Protein AF-A0A956BPD7-F1 (afdb_monomer)

Solvent-accessible surface area (backbone atoms only — not comparable to full-atom values): 7737 Å² total; per-residue (Å²): 73,24,70,54,16,27,74,47,12,65,83,68,77,38,60,36,69,58,30,23,53,43,34,62,43,34,59,46,13,40,56,50,50,51,54,50,50,66,70,68,77,55,93,76,53,63,66,60,50,35,54,48,34,79,74,40,18,35,61,47,12,18,56,49,29,53,72,69,62,52,60,88,64,42,30,58,38,10,39,24,54,86,82,54,60,93,86,53,52,72,67,50,50,45,48,35,49,47,33,50,30,30,40,27,50,37,38,71,74,64,65,71,90,50,74,86,74,64,44,67,88,46,54,68,63,34,50,56,46,32,63,73,67,69,52,81,78,80,81,79,128

pLDDT: mean 85.14, std 16.56, range [34.12, 98.56]

Sequence (141 aa):
TAELAAAHAVAAGVDPGTAYVGALLHNVGEYALFCHACSQGAPVTAQELAVASEQHHEAIGRALAERWQLPDPYPGLCGAHHRGDPEASEEERTLRSLVVACWARAIAEGYTYLPGQRADEHSALSRSMFDTLGVATEDRR

Radius of gyration: 15.24 Å; Cα contacts (8 Å, |Δi|>4): 183; chains: 1; bounding box: 36×27×47 Å

Nearest PDB structures (foldseek):
  3hc1-assembly1_A  TM=6.049E-01  e=4.617E-01  Geobacter sulfurreducens
  6l88-assembly1_D  TM=2.947E-01  e=4.655E+00  Homo sapiens
  3on2-assembly3_C  TM=2.495E-01  e=2.679E+00  Rhodococcus jostii RHA1
  3on2-assembly1_A  TM=2.786E-01  e=4.895E+00  Rhodococcus jostii RHA1
  8fls-assembly1_R  TM=2.316E-01  e=4.655E+00  Homo sapiens

Structure (mmCIF, N/CA/C/O backbone):
data_AF-A0A956BPD7-F1
#
_entry.id   AF-A0A956BPD7-F1
#
loop_
_atom_site.group_PDB
_atom_site.id
_atom_site.type_symbol
_atom_site.label_atom_id
_atom_site.label_alt_id
_atom_site.label_comp_id
_atom_site.label_asym_id
_atom_site.label_entity_id
_atom_site.label_seq_id
_atom_site.pdbx_PDB_ins_code
_atom_site.Cartn_x
_atom_site.Cartn_y
_atom_site.Cartn_z
_atom_site.occupancy
_atom_site.B_iso_or_equiv
_atom_site.auth_seq_id
_atom_site.auth_comp_id
_atom_site.auth_asym_id
_atom_site.auth_atom_id
_atom_site.pdbx_PDB_model_num
ATOM 1 N N . THR A 1 1 ? 2.098 -9.021 4.138 1.00 91.25 1 THR A N 1
ATOM 2 C CA . THR A 1 1 ? 1.517 -7.769 4.671 1.00 91.25 1 THR A CA 1
ATOM 3 C C . THR A 1 1 ? 0.042 -7.889 5.008 1.00 91.25 1 THR A C 1
ATOM 5 O O . THR A 1 1 ? -0.282 -7.657 6.160 1.00 91.25 1 THR A O 1
ATOM 8 N N . ALA A 1 2 ? -0.840 -8.275 4.074 1.00 96.62 2 ALA A N 1
ATOM 9 C CA . ALA A 1 2 ? -2.297 -8.306 4.302 1.00 96.62 2 ALA A CA 1
ATOM 10 C C . ALA A 1 2 ? -2.744 -9.113 5.532 1.00 96.62 2 ALA A C 1
ATOM 12 O O . ALA A 1 2 ? -3.430 -8.577 6.397 1.00 96.62 2 ALA A O 1
ATOM 13 N N . GLU A 1 3 ? -2.276 -10.356 5.655 1.00 96.25 3 GLU A N 1
ATOM 14 C CA . GLU A 1 3 ? -2.579 -11.211 6.814 1.00 96.25 3 GLU A CA 1
ATOM 15 C C . GLU A 1 3 ? -2.099 -10.595 8.140 1.00 96.25 3 GLU A C 1
ATOM 17 O O . GLU A 1 3 ? -2.830 -10.589 9.126 1.00 96.25 3 GLU A O 1
ATOM 22 N N . LEU A 1 4 ? -0.893 -10.009 8.157 1.00 94.00 4 LEU A N 1
ATOM 23 C CA . LEU A 1 4 ? -0.350 -9.331 9.342 1.00 94.00 4 LEU A CA 1
ATOM 24 C C . LEU A 1 4 ? -1.201 -8.114 9.725 1.00 94.00 4 LEU A C 1
ATOM 26 O O . LEU A 1 4 ? -1.540 -7.943 10.893 1.00 94.00 4 LEU A O 1
ATOM 30 N N . ALA A 1 5 ? -1.585 -7.293 8.746 1.00 96.00 5 ALA A N 1
ATOM 31 C CA . ALA A 1 5 ? -2.407 -6.114 8.993 1.00 96.00 5 ALA A CA 1
ATOM 32 C C . ALA A 1 5 ? -3.774 -6.502 9.570 1.00 96.00 5 ALA A C 1
ATOM 34 O O . ALA A 1 5 ? -4.192 -5.933 10.572 1.00 96.00 5 ALA A O 1
ATOM 35 N N . ALA A 1 6 ? -4.433 -7.517 9.003 1.00 97.31 6 ALA A N 1
ATOM 36 C CA . ALA A 1 6 ? -5.704 -8.022 9.516 1.00 97.31 6 ALA A CA 1
ATOM 37 C C . ALA A 1 6 ? -5.583 -8.571 10.949 1.00 97.31 6 ALA A C 1
ATOM 39 O O . ALA A 1 6 ? -6.434 -8.283 11.791 1.00 97.31 6 ALA A O 1
ATOM 40 N N . ALA A 1 7 ? -4.507 -9.308 11.248 1.00 96.12 7 ALA A N 1
ATOM 41 C CA . ALA A 1 7 ? -4.264 -9.880 12.573 1.00 96.12 7 ALA A CA 1
ATOM 42 C C . ALA A 1 7 ? -4.047 -8.817 13.667 1.00 96.12 7 ALA A C 1
ATOM 44 O O . ALA A 1 7 ? -4.402 -9.046 14.824 1.00 96.12 7 ALA A O 1
ATOM 45 N N . HIS A 1 8 ? -3.499 -7.652 13.312 1.00 95.12 8 HIS A N 1
ATOM 46 C CA . HIS A 1 8 ? -3.223 -6.554 14.247 1.00 95.12 8 HIS A CA 1
ATOM 47 C C . HIS A 1 8 ? -4.263 -5.419 14.206 1.00 95.12 8 HIS A C 1
ATOM 49 O O . HIS A 1 8 ? -4.201 -4.506 15.030 1.00 95.12 8 HIS A O 1
ATOM 55 N N . ALA A 1 9 ? -5.243 -5.484 13.301 1.00 95.50 9 ALA A N 1
ATOM 56 C CA . ALA A 1 9 ? -6.213 -4.415 13.063 1.00 95.50 9 ALA A CA 1
ATOM 57 C C . ALA A 1 9 ? -7.027 -4.042 14.309 1.00 95.50 9 ALA A C 1
ATOM 59 O O . ALA A 1 9 ? -7.112 -2.867 14.656 1.00 95.50 9 ALA A O 1
ATOM 60 N N . VAL A 1 10 ? -7.546 -5.039 15.039 1.00 95.88 10 VAL A N 1
ATOM 61 C CA . VAL A 1 10 ? -8.363 -4.808 16.246 1.00 95.88 10 VAL A CA 1
ATOM 62 C C . VAL A 1 10 ? -7.576 -4.058 17.321 1.00 95.88 10 VAL A C 1
ATOM 64 O O . VAL A 1 10 ? -8.107 -3.141 17.941 1.00 95.88 10 VAL A O 1
ATOM 67 N N . ALA A 1 11 ? -6.301 -4.409 17.520 1.00 93.56 11 ALA A N 1
ATOM 68 C CA . ALA A 1 11 ? -5.436 -3.734 18.489 1.00 93.56 11 ALA A CA 1
ATOM 69 C C . ALA A 1 11 ? -5.134 -2.280 18.087 1.00 93.56 11 ALA A C 1
ATOM 71 O O . ALA A 1 11 ? -4.953 -1.429 18.952 1.00 93.56 11 ALA A O 1
ATOM 72 N N . ALA A 1 12 ? -5.129 -1.994 16.783 1.00 91.31 12 ALA A N 1
ATOM 73 C CA . ALA A 1 12 ? -4.977 -0.652 16.234 1.00 91.31 12 ALA A CA 1
ATOM 74 C C . ALA A 1 12 ? -6.304 0.130 16.139 1.00 91.31 12 ALA A C 1
ATOM 76 O O . ALA A 1 12 ? -6.294 1.263 15.674 1.00 91.31 12 ALA A O 1
ATOM 77 N N . GLY A 1 13 ? -7.445 -0.447 16.538 1.00 94.81 13 GLY A N 1
ATOM 78 C CA . GLY A 1 13 ? -8.756 0.198 16.391 1.00 94.81 13 GLY A CA 1
ATOM 79 C C . GLY A 1 13 ? -9.250 0.300 14.941 1.00 94.81 13 GLY A C 1
ATOM 80 O O . GLY A 1 13 ? -10.084 1.147 14.639 1.00 94.81 13 GLY A O 1
ATOM 81 N N . VAL A 1 14 ? -8.743 -0.550 14.045 1.00 96.31 14 VAL A N 1
ATOM 82 C CA . VAL A 1 14 ? -9.098 -0.594 12.619 1.00 96.31 14 VAL A CA 1
ATOM 83 C C . VAL A 1 14 ? -9.933 -1.844 12.333 1.00 96.31 14 VAL A C 1
ATOM 85 O O . VAL A 1 14 ? -9.689 -2.911 12.899 1.00 96.31 14 VAL A O 1
ATOM 88 N N . ASP A 1 15 ? -10.906 -1.741 11.427 1.00 97.62 15 ASP A N 1
ATOM 89 C CA . ASP A 1 15 ? -11.640 -2.909 10.932 1.00 97.62 15 ASP A CA 1
ATOM 90 C C . ASP A 1 15 ? -10.689 -3.905 10.220 1.00 97.62 15 ASP A C 1
ATOM 92 O O . ASP A 1 15 ? -9.958 -3.506 9.306 1.00 97.62 15 ASP A O 1
ATOM 96 N N . PRO A 1 16 ? -10.685 -5.206 10.580 1.00 98.19 16 PRO A N 1
ATOM 97 C CA . PRO A 1 16 ? -9.785 -6.192 9.978 1.00 98.19 16 PRO A CA 1
ATOM 98 C C . PRO A 1 16 ? -9.928 -6.351 8.465 1.00 98.19 16 PRO A C 1
ATOM 100 O O . PRO A 1 16 ? -8.923 -6.545 7.782 1.00 98.19 16 PRO A O 1
ATOM 103 N N . GLY A 1 17 ? -11.149 -6.258 7.928 1.00 98.31 17 GLY A N 1
ATOM 104 C CA . GLY A 1 17 ? -11.383 -6.341 6.484 1.00 98.31 17 GLY A CA 1
ATOM 105 C C . GLY A 1 17 ? -10.753 -5.160 5.747 1.00 98.31 17 GLY A C 1
ATOM 106 O O . GLY A 1 17 ? -10.055 -5.339 4.750 1.00 98.31 17 GLY A O 1
ATOM 107 N N . THR A 1 18 ? -10.924 -3.964 6.300 1.00 98.12 18 THR A N 1
ATOM 108 C CA . THR A 1 18 ? -10.324 -2.723 5.804 1.00 98.12 18 THR A CA 1
ATOM 109 C C . THR A 1 18 ? -8.798 -2.778 5.861 1.00 98.12 18 THR A C 1
ATOM 111 O O . THR A 1 18 ? -8.131 -2.458 4.876 1.00 98.12 18 THR A O 1
ATOM 114 N N . ALA A 1 19 ? -8.229 -3.262 6.970 1.00 98.25 19 ALA A N 1
ATOM 115 C CA . ALA A 1 19 ? -6.788 -3.469 7.104 1.00 98.25 19 ALA A CA 1
ATOM 116 C C . ALA A 1 19 ? -6.247 -4.485 6.089 1.00 98.25 19 ALA A C 1
ATOM 118 O O . ALA A 1 19 ? -5.215 -4.236 5.464 1.00 98.25 19 ALA A O 1
ATOM 119 N N . TYR A 1 20 ? -6.958 -5.598 5.886 1.00 98.56 20 TYR A N 1
ATOM 120 C CA . TYR A 1 20 ? -6.591 -6.624 4.915 1.00 98.56 20 TYR A CA 1
ATOM 121 C C . TYR A 1 20 ? -6.545 -6.063 3.492 1.00 98.56 20 TYR A C 1
ATOM 123 O O . TYR A 1 20 ? -5.521 -6.170 2.817 1.00 98.56 20 TYR A O 1
ATOM 131 N N . VAL A 1 21 ? -7.641 -5.444 3.040 1.00 98.31 21 VAL A N 1
ATOM 132 C CA . VAL A 1 21 ? -7.760 -4.898 1.681 1.00 98.31 21 VAL A CA 1
ATOM 133 C C . VAL A 1 21 ? -6.758 -3.767 1.471 1.00 98.31 21 VAL A C 1
ATOM 135 O O . VAL A 1 21 ? -6.063 -3.750 0.456 1.00 98.31 21 VAL A O 1
ATOM 138 N N . GLY A 1 22 ? -6.614 -2.870 2.449 1.00 97.88 22 GLY A N 1
ATOM 139 C CA . GLY A 1 22 ? -5.641 -1.785 2.385 1.00 97.88 22 GLY A CA 1
ATOM 140 C C . GLY A 1 22 ? -4.211 -2.304 2.238 1.00 97.88 22 GLY A C 1
ATOM 141 O O . GLY A 1 22 ? -3.491 -1.898 1.329 1.00 97.88 22 GLY A O 1
ATOM 142 N N . ALA A 1 23 ? -3.811 -3.270 3.064 1.00 97.38 23 ALA A N 1
ATOM 143 C CA . ALA A 1 23 ? -2.494 -3.891 2.972 1.00 97.38 23 ALA A CA 1
ATOM 144 C C . ALA A 1 23 ? -2.291 -4.730 1.704 1.00 97.38 23 ALA A C 1
ATOM 146 O O . ALA A 1 23 ? -1.164 -4.828 1.219 1.00 97.38 23 ALA A O 1
ATOM 147 N N . LEU A 1 24 ? -3.343 -5.343 1.163 1.00 97.88 24 LEU A N 1
ATOM 148 C CA . LEU A 1 24 ? -3.270 -6.076 -0.098 1.00 97.88 24 LEU A CA 1
ATOM 149 C C . LEU A 1 24 ? -3.022 -5.132 -1.281 1.00 97.88 24 LEU A C 1
ATOM 151 O O . LEU A 1 24 ? -2.277 -5.479 -2.194 1.00 97.88 24 LEU A O 1
ATOM 155 N N . LEU A 1 25 ? -3.633 -3.945 -1.256 1.00 97.94 25 LEU A N 1
ATOM 156 C CA . LEU A 1 25 ? -3.648 -3.024 -2.390 1.00 97.94 25 LEU A CA 1
ATOM 157 C C . LEU A 1 25 ? -2.625 -1.887 -2.307 1.00 97.94 25 LEU A C 1
ATOM 159 O O . LEU A 1 25 ? -2.370 -1.277 -3.339 1.00 97.94 25 LEU A O 1
ATOM 163 N N . HIS A 1 26 ? -2.012 -1.609 -1.149 1.00 96.56 26 HIS A N 1
ATOM 164 C CA . HIS A 1 26 ? -1.148 -0.425 -0.989 1.00 96.56 26 HIS A CA 1
ATOM 165 C C . HIS A 1 26 ? -0.040 -0.307 -2.056 1.00 96.56 26 HIS A C 1
ATOM 167 O O . HIS A 1 26 ? 0.194 0.788 -2.560 1.00 96.56 26 HIS A O 1
ATOM 173 N N . ASN A 1 27 ? 0.544 -1.434 -2.487 1.00 95.88 27 ASN A N 1
ATOM 174 C CA . ASN A 1 27 ? 1.586 -1.497 -3.522 1.00 95.88 27 ASN A CA 1
ATOM 175 C C . ASN A 1 27 ? 1.071 -1.904 -4.912 1.00 95.88 27 ASN A C 1
ATOM 177 O O . ASN A 1 27 ? 1.848 -2.310 -5.777 1.00 95.88 27 ASN A O 1
ATOM 181 N N . VAL A 1 28 ? -0.234 -1.799 -5.185 1.00 96.56 28 VAL A N 1
ATOM 182 C CA . VAL A 1 28 ? -0.808 -2.211 -6.481 1.00 96.56 28 VAL A CA 1
ATOM 183 C C . VAL A 1 28 ? -0.201 -1.458 -7.673 1.00 96.56 28 VAL A C 1
ATOM 185 O O . VAL A 1 28 ? -0.133 -1.993 -8.781 1.00 96.56 28 VAL A O 1
ATOM 188 N N . GLY A 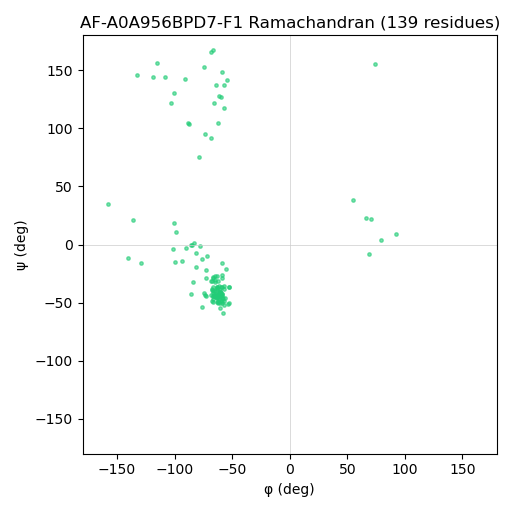1 29 ? 0.305 -0.241 -7.448 1.00 94.62 29 GLY A N 1
ATOM 189 C CA . GLY A 1 29 ? 1.029 0.520 -8.462 1.00 94.62 29 GLY A CA 1
ATOM 190 C C . GLY A 1 29 ? 2.344 -0.130 -8.901 1.00 94.62 29 GLY A C 1
ATOM 191 O O . GLY A 1 29 ? 2.684 -0.051 -10.080 1.00 94.62 29 GLY A O 1
ATOM 192 N N . GLU A 1 30 ? 3.041 -0.842 -8.011 1.00 94.00 30 GLU A N 1
ATOM 193 C CA . GLU A 1 30 ? 4.248 -1.600 -8.366 1.00 94.00 30 GLU A CA 1
ATOM 194 C C . GLU A 1 30 ? 3.898 -2.756 -9.305 1.00 94.00 30 GLU A C 1
ATOM 196 O O . GLU A 1 30 ? 4.526 -2.943 -10.345 1.00 94.00 30 GLU A O 1
ATOM 201 N N . TYR A 1 31 ? 2.822 -3.488 -9.001 1.00 92.38 31 TYR A N 1
ATOM 202 C CA . TYR A 1 31 ? 2.349 -4.573 -9.860 1.00 92.38 31 TYR A CA 1
ATOM 203 C C . TYR A 1 31 ? 1.977 -4.073 -11.264 1.00 92.38 31 TYR A C 1
ATOM 205 O O . TYR A 1 31 ? 2.309 -4.708 -12.269 1.00 92.38 31 TYR A O 1
ATOM 213 N N . ALA A 1 32 ? 1.328 -2.911 -11.354 1.00 92.25 32 ALA A N 1
ATOM 214 C CA . ALA A 1 32 ? 1.000 -2.292 -12.632 1.00 92.25 32 ALA A CA 1
ATOM 215 C C . ALA A 1 32 ? 2.250 -1.848 -13.411 1.00 92.25 32 ALA A C 1
ATOM 217 O O . ALA A 1 32 ? 2.316 -2.076 -14.621 1.00 92.25 32 ALA A O 1
ATOM 218 N N . LEU A 1 33 ? 3.256 -1.287 -12.729 1.00 88.88 33 LEU A N 1
ATOM 219 C CA . LEU A 1 33 ? 4.563 -0.987 -13.324 1.00 88.88 33 LEU A CA 1
ATOM 220 C C . LEU A 1 33 ? 5.226 -2.249 -13.883 1.00 88.88 33 LEU A C 1
ATOM 222 O O . LEU A 1 33 ? 5.740 -2.226 -15.000 1.00 88.88 33 LEU A O 1
ATOM 226 N N . PHE A 1 34 ? 5.163 -3.365 -13.154 1.00 89.12 34 PHE A N 1
ATOM 227 C CA . PHE A 1 34 ? 5.764 -4.632 -13.579 1.00 89.12 34 PHE A CA 1
ATOM 228 C C . PHE A 1 34 ? 5.059 -5.180 -14.818 1.00 89.12 34 PHE A C 1
ATOM 230 O O . PHE A 1 34 ? 5.708 -5.522 -15.807 1.00 89.12 34 PHE A O 1
ATOM 237 N N . CYS A 1 35 ? 3.724 -5.190 -14.809 1.00 90.06 35 CYS A N 1
ATOM 238 C CA . CYS A 1 35 ? 2.926 -5.591 -15.966 1.00 90.06 35 CYS A CA 1
ATOM 239 C C . CYS A 1 35 ? 3.232 -4.716 -17.189 1.00 90.06 35 CYS A C 1
ATOM 241 O O . CYS A 1 35 ? 3.380 -5.229 -18.301 1.00 90.06 35 CYS A O 1
ATOM 243 N N . HIS A 1 36 ? 3.361 -3.402 -16.986 1.00 87.00 36 HIS A N 1
ATOM 244 C CA . HIS A 1 36 ? 3.717 -2.479 -18.053 1.00 87.00 36 HIS A CA 1
ATOM 245 C C . HIS A 1 36 ? 5.113 -2.778 -18.610 1.00 87.00 36 HIS A C 1
ATOM 247 O O . HIS A 1 36 ? 5.239 -2.953 -19.820 1.00 87.00 36 HIS A O 1
ATOM 253 N N . ALA A 1 37 ? 6.130 -2.930 -17.758 1.00 85.50 37 ALA A N 1
ATOM 254 C CA . ALA A 1 37 ? 7.489 -3.274 -18.173 1.00 85.50 37 ALA A CA 1
ATOM 255 C C . ALA A 1 37 ? 7.530 -4.580 -18.986 1.00 85.50 37 ALA A C 1
ATOM 257 O O . ALA A 1 37 ? 8.095 -4.610 -20.079 1.00 85.50 37 ALA A O 1
ATOM 258 N N . CYS A 1 38 ? 6.847 -5.633 -18.522 1.00 84.50 38 CYS A N 1
ATOM 259 C CA . CYS A 1 38 ? 6.747 -6.901 -19.250 1.00 84.50 38 CYS A CA 1
ATOM 260 C C . CYS A 1 38 ? 6.046 -6.759 -20.613 1.00 84.50 38 CYS A C 1
ATOM 262 O O . CYS A 1 38 ? 6.382 -7.482 -21.550 1.00 84.50 38 CYS A O 1
ATOM 264 N N . SER A 1 39 ? 5.097 -5.827 -20.748 1.00 86.38 39 SER A N 1
ATOM 265 C CA . SER A 1 39 ? 4.369 -5.598 -22.005 1.00 86.38 39 SER A CA 1
ATOM 266 C C . SER A 1 39 ? 5.198 -4.906 -23.094 1.00 86.38 39 SER A C 1
ATOM 268 O O . SER A 1 39 ? 4.867 -5.031 -24.271 1.00 86.38 39 SER A O 1
ATOM 270 N N . GLN A 1 40 ? 6.274 -4.196 -22.730 1.00 79.44 40 GLN A N 1
ATOM 271 C CA . GLN A 1 40 ? 7.088 -3.432 -23.685 1.00 79.44 40 GLN A CA 1
ATOM 272 C C . GLN A 1 40 ? 8.013 -4.314 -24.540 1.00 79.44 40 GLN A C 1
ATOM 274 O O . GLN A 1 40 ? 8.584 -3.835 -25.517 1.00 79.44 40 GLN A O 1
ATOM 279 N N . GLY A 1 41 ? 8.193 -5.592 -24.190 1.00 72.12 41 GLY A N 1
ATOM 280 C CA . GLY A 1 41 ? 9.013 -6.546 -24.951 1.00 72.12 41 GLY A CA 1
ATOM 281 C C . GLY A 1 41 ? 10.527 -6.283 -24.928 1.00 72.12 41 GLY A C 1
ATOM 282 O O . GLY A 1 41 ? 11.293 -7.132 -25.382 1.00 72.12 41 GLY A O 1
ATOM 283 N N . ALA A 1 42 ? 10.973 -5.148 -24.383 1.00 70.44 42 ALA A N 1
ATOM 284 C CA . ALA A 1 42 ? 12.371 -4.850 -24.104 1.00 70.44 42 ALA A CA 1
ATOM 285 C C . ALA A 1 42 ? 12.740 -5.300 -22.678 1.00 70.44 42 ALA A C 1
ATOM 287 O O . ALA A 1 42 ? 11.924 -5.163 -21.765 1.00 70.44 42 ALA A O 1
ATOM 288 N N . PRO A 1 43 ? 13.955 -5.832 -22.457 1.00 76.38 43 PRO A N 1
ATOM 289 C CA . PRO A 1 43 ? 14.394 -6.204 -21.120 1.00 76.38 43 PRO A CA 1
ATOM 290 C C . PRO A 1 43 ? 14.532 -4.951 -20.245 1.00 76.38 43 PRO A C 1
ATOM 292 O O . PRO A 1 43 ? 15.300 -4.052 -20.573 1.00 76.38 43 PRO A O 1
ATOM 295 N N . VAL A 1 44 ? 13.806 -4.920 -19.127 1.00 82.69 44 VAL A N 1
ATOM 296 C CA . VAL A 1 44 ? 13.979 -3.937 -18.047 1.00 82.69 44 VAL A CA 1
ATOM 297 C C . VAL A 1 44 ? 14.769 -4.606 -16.932 1.00 82.69 44 VAL A C 1
ATOM 299 O O . VAL A 1 44 ? 14.455 -5.727 -16.521 1.00 82.69 44 VAL A O 1
ATOM 302 N N . THR A 1 45 ? 15.815 -3.948 -16.448 1.00 87.50 45 THR A N 1
ATOM 303 C CA . THR A 1 45 ? 16.601 -4.461 -15.325 1.00 87.50 45 THR A CA 1
ATOM 304 C C . THR A 1 45 ? 15.841 -4.295 -14.009 1.00 87.50 45 THR A C 1
ATOM 306 O O . THR A 1 45 ? 15.050 -3.369 -13.829 1.00 87.50 45 THR A O 1
ATOM 309 N N . ALA A 1 46 ? 16.127 -5.160 -13.033 1.00 86.06 46 ALA A N 1
ATOM 310 C CA . ALA A 1 46 ? 15.543 -5.039 -11.695 1.00 86.06 46 ALA A CA 1
ATOM 311 C C . ALA A 1 46 ? 15.865 -3.687 -11.026 1.00 86.06 46 ALA A C 1
ATOM 313 O O . ALA A 1 46 ? 15.067 -3.188 -10.239 1.00 86.06 46 ALA A O 1
ATOM 314 N N . GLN A 1 47 ? 17.009 -3.078 -11.361 1.00 87.81 47 GLN A N 1
ATOM 315 C CA . GLN A 1 47 ? 17.407 -1.774 -10.831 1.00 87.81 47 GLN A CA 1
ATOM 316 C C . GLN A 1 47 ? 16.585 -0.627 -11.432 1.00 87.81 47 GLN A C 1
ATOM 318 O O . GLN A 1 47 ? 16.139 0.248 -10.697 1.00 87.81 47 GLN A O 1
ATOM 323 N N . GLU A 1 48 ? 16.367 -0.627 -12.750 1.00 86.06 48 GLU A N 1
ATOM 324 C CA . GLU A 1 48 ? 15.504 0.367 -13.408 1.00 86.06 48 GLU A CA 1
ATOM 325 C C . GLU A 1 48 ? 14.075 0.287 -12.874 1.00 86.06 48 GLU A C 1
ATOM 327 O O . GLU A 1 48 ? 13.440 1.310 -12.621 1.00 86.06 48 GLU A O 1
ATOM 332 N N . LEU A 1 49 ? 13.596 -0.935 -12.641 1.00 87.81 49 LEU A N 1
ATOM 333 C CA . LEU A 1 49 ? 12.279 -1.170 -12.076 1.00 87.81 49 LEU A CA 1
ATOM 334 C C . LEU A 1 49 ? 12.177 -0.703 -10.622 1.00 87.81 49 LEU A C 1
ATOM 336 O O . LEU A 1 49 ? 11.168 -0.106 -10.267 1.00 87.81 49 LEU A O 1
ATOM 340 N N . ALA A 1 50 ? 13.217 -0.901 -9.808 1.00 88.00 50 ALA A N 1
ATOM 341 C CA . ALA A 1 50 ? 13.263 -0.377 -8.445 1.00 88.00 50 ALA A CA 1
ATOM 342 C C . ALA A 1 50 ? 13.171 1.159 -8.418 1.00 88.00 50 ALA A C 1
ATOM 344 O O . ALA A 1 50 ? 12.359 1.705 -7.676 1.00 88.00 50 ALA A O 1
ATOM 345 N N . VAL A 1 51 ? 13.924 1.846 -9.288 1.00 87.12 51 VAL A N 1
ATOM 346 C CA . VAL A 1 51 ? 13.886 3.317 -9.407 1.00 87.12 51 VAL A CA 1
ATOM 347 C C . VAL A 1 51 ? 12.510 3.805 -9.863 1.00 87.12 51 VAL A C 1
ATOM 349 O O . VAL A 1 51 ? 11.960 4.741 -9.284 1.00 87.12 51 VAL A O 1
ATOM 352 N N . ALA A 1 52 ? 11.928 3.168 -10.883 1.00 87.12 52 ALA A N 1
ATOM 353 C CA . ALA A 1 52 ? 10.587 3.514 -11.348 1.00 87.12 52 ALA A CA 1
ATOM 354 C C . ALA A 1 52 ? 9.525 3.258 -10.267 1.00 87.12 52 ALA A C 1
ATOM 356 O O . ALA A 1 52 ? 8.597 4.056 -10.126 1.00 87.12 52 ALA A O 1
ATOM 357 N N . SER A 1 53 ? 9.680 2.176 -9.493 1.00 89.06 53 SER A N 1
ATOM 358 C CA . SER A 1 53 ? 8.818 1.865 -8.353 1.00 89.06 53 SER A CA 1
ATOM 359 C C . SER A 1 53 ? 8.852 3.007 -7.347 1.00 89.06 53 SER A C 1
ATOM 361 O O . SER A 1 53 ? 7.832 3.658 -7.140 1.00 89.06 53 SER A O 1
ATOM 363 N N . GLU A 1 54 ? 10.030 3.340 -6.817 1.00 88.94 54 GLU A N 1
ATOM 364 C CA . GLU A 1 54 ? 10.230 4.396 -5.813 1.00 88.94 54 GLU A CA 1
ATOM 365 C C . GLU A 1 54 ? 9.622 5.747 -6.238 1.00 88.94 54 GLU A C 1
ATOM 367 O O . GLU A 1 54 ? 9.047 6.473 -5.428 1.00 88.94 54 GLU A O 1
ATOM 372 N N . GLN A 1 55 ? 9.691 6.079 -7.530 1.00 87.50 55 GLN A N 1
ATOM 373 C CA . GLN A 1 55 ? 9.222 7.364 -8.049 1.00 87.50 55 GLN A CA 1
ATOM 374 C C . GLN A 1 55 ? 7.723 7.418 -8.355 1.00 87.50 55 GLN A C 1
ATOM 376 O O . GLN A 1 55 ? 7.129 8.498 -8.280 1.00 87.50 55 GLN A O 1
ATOM 381 N N . HIS A 1 56 ? 7.114 6.302 -8.762 1.00 90.44 56 HIS A N 1
ATOM 382 C CA . HIS A 1 56 ? 5.814 6.342 -9.438 1.00 90.44 56 HIS A CA 1
ATOM 383 C C . HIS A 1 56 ? 4.751 5.412 -8.860 1.00 90.44 56 HIS A C 1
ATOM 385 O O . HIS A 1 56 ? 3.573 5.610 -9.171 1.00 90.44 56 HIS A O 1
ATOM 391 N N . HIS A 1 57 ? 5.111 4.423 -8.038 1.00 94.06 57 HIS A N 1
ATOM 392 C CA . HIS A 1 57 ? 4.151 3.398 -7.632 1.00 94.06 57 HIS A CA 1
ATOM 393 C C . HIS A 1 57 ? 2.970 3.965 -6.832 1.00 94.06 57 HIS A C 1
ATOM 395 O O . HIS A 1 57 ? 1.839 3.563 -7.088 1.00 94.06 57 HIS A O 1
ATOM 401 N N . GLU A 1 58 ? 3.189 4.943 -5.947 1.00 94.88 58 GLU A N 1
ATOM 402 C CA . GLU A 1 58 ? 2.100 5.573 -5.190 1.00 94.88 58 GLU A CA 1
ATOM 403 C C . GLU A 1 58 ? 1.106 6.283 -6.132 1.00 94.88 58 GLU A C 1
ATOM 405 O O . GLU A 1 58 ? -0.101 6.044 -6.102 1.00 94.88 58 GLU A O 1
ATOM 410 N N . ALA A 1 59 ? 1.610 7.108 -7.058 1.00 94.06 59 ALA A N 1
ATOM 411 C CA . ALA A 1 59 ? 0.770 7.8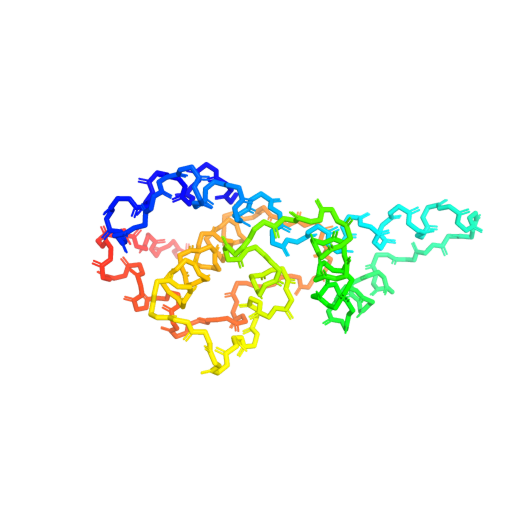51 -8.000 1.00 94.06 59 ALA A CA 1
ATOM 412 C C . ALA A 1 59 ? -0.042 6.920 -8.919 1.00 94.06 59 ALA A C 1
ATOM 414 O O . ALA A 1 59 ? -1.226 7.158 -9.173 1.00 94.06 59 ALA A O 1
ATOM 415 N N . ILE A 1 60 ? 0.578 5.837 -9.393 1.00 95.75 60 ILE A N 1
ATOM 416 C CA . ILE A 1 60 ? -0.092 4.819 -10.211 1.00 95.75 60 ILE A CA 1
ATOM 417 C C . ILE A 1 60 ? -1.122 4.054 -9.374 1.00 95.75 60 ILE A C 1
ATOM 419 O O . ILE A 1 60 ? -2.242 3.834 -9.838 1.00 95.75 60 ILE A O 1
ATOM 423 N N . GLY A 1 61 ? -0.772 3.683 -8.141 1.00 97.00 61 GLY A N 1
ATOM 424 C CA . GLY A 1 61 ? -1.662 3.003 -7.204 1.00 97.00 61 GLY A CA 1
ATOM 425 C C . GLY A 1 61 ? -2.923 3.814 -6.920 1.00 97.00 61 GLY A C 1
ATOM 426 O O . GLY A 1 61 ? -4.029 3.284 -7.030 1.00 97.00 61 GLY A O 1
ATOM 427 N N . ARG A 1 62 ? -2.778 5.118 -6.655 1.00 96.81 62 ARG A N 1
ATOM 428 C CA . ARG A 1 62 ? -3.909 6.044 -6.501 1.00 96.81 62 ARG A CA 1
ATOM 429 C C . ARG A 1 62 ? -4.803 6.072 -7.732 1.00 96.81 62 ARG A C 1
ATOM 431 O O . ARG A 1 62 ? -6.007 5.866 -7.612 1.00 96.81 62 ARG A O 1
ATOM 438 N N . ALA A 1 63 ? -4.220 6.283 -8.912 1.00 96.69 63 ALA A N 1
ATOM 439 C CA . ALA A 1 63 ? -4.982 6.362 -10.156 1.00 96.69 63 ALA A CA 1
ATOM 440 C C . ALA A 1 63 ? -5.766 5.066 -10.436 1.00 96.69 63 ALA A C 1
ATOM 442 O O . ALA A 1 63 ? -6.890 5.114 -10.940 1.00 96.69 63 ALA A O 1
ATOM 443 N N . LEU A 1 64 ? -5.198 3.904 -10.094 1.00 97.81 64 LEU A N 1
ATOM 444 C CA . LEU A 1 64 ? -5.889 2.617 -10.190 1.00 97.81 64 LEU A CA 1
ATOM 445 C C . LEU A 1 64 ? -7.037 2.508 -9.187 1.00 97.81 64 LEU A C 1
ATOM 447 O O . LEU A 1 64 ? -8.145 2.163 -9.593 1.00 97.81 64 LEU A O 1
ATOM 451 N N . ALA A 1 65 ? -6.800 2.837 -7.917 1.00 97.69 65 ALA A N 1
ATOM 452 C CA . ALA A 1 65 ? -7.823 2.803 -6.875 1.00 97.69 65 ALA A CA 1
ATOM 453 C C . ALA A 1 65 ? -9.016 3.721 -7.203 1.00 97.69 65 ALA A C 1
ATOM 455 O O . ALA A 1 65 ? -10.167 3.293 -7.111 1.00 97.69 65 ALA A O 1
ATOM 456 N N . GLU A 1 66 ? -8.749 4.945 -7.669 1.00 97.31 66 GLU A N 1
ATOM 457 C CA . GLU A 1 66 ? -9.774 5.897 -8.116 1.00 97.31 66 GLU A CA 1
ATOM 458 C C . GLU A 1 66 ? -10.548 5.360 -9.328 1.00 97.31 66 GLU A C 1
ATOM 460 O O . GLU A 1 66 ? -11.779 5.412 -9.370 1.00 97.31 66 GLU A O 1
ATOM 465 N N . ARG A 1 67 ? -9.850 4.781 -10.313 1.00 97.38 67 ARG A N 1
ATOM 466 C CA . ARG A 1 67 ? -10.482 4.222 -11.517 1.00 97.38 67 ARG A CA 1
ATOM 467 C C . ARG A 1 67 ? -11.315 2.975 -11.230 1.00 97.38 67 ARG A C 1
ATOM 469 O O . ARG A 1 67 ? -12.307 2.741 -11.918 1.00 97.38 67 ARG A O 1
ATOM 476 N N . TRP A 1 68 ? -10.924 2.183 -10.238 1.00 98.19 68 TRP A N 1
ATOM 477 C CA . TRP A 1 68 ? -11.714 1.066 -9.720 1.00 98.19 68 TRP A CA 1
ATOM 478 C C . TRP A 1 68 ? -12.851 1.512 -8.801 1.00 98.19 68 TRP A C 1
ATOM 480 O O . TRP A 1 68 ? -13.620 0.663 -8.359 1.00 98.19 68 TRP A O 1
ATOM 490 N N . GLN A 1 69 ? -12.982 2.820 -8.548 1.00 97.88 69 GLN A N 1
ATOM 491 C CA . GLN A 1 69 ? -14.000 3.399 -7.674 1.00 97.88 69 GLN A CA 1
ATOM 492 C C . GLN A 1 69 ? -13.966 2.774 -6.275 1.00 97.88 69 GLN A C 1
ATOM 494 O O . GLN A 1 69 ? -15.009 2.516 -5.671 1.00 97.88 69 GLN A O 1
ATOM 499 N N . LEU A 1 70 ? -12.757 2.495 -5.776 1.00 97.56 70 LEU A N 1
ATOM 500 C CA . LEU A 1 70 ? -12.599 2.020 -4.411 1.00 97.56 70 LEU A CA 1
ATOM 501 C C . LEU A 1 70 ? -13.055 3.117 -3.443 1.00 97.56 70 LEU A C 1
ATOM 503 O O . LEU A 1 70 ? -12.735 4.287 -3.666 1.00 97.56 70 LEU A O 1
ATOM 507 N N . PRO A 1 71 ? -13.794 2.760 -2.381 1.00 97.25 71 PRO A N 1
ATOM 508 C CA . PRO A 1 71 ? -14.193 3.733 -1.378 1.00 97.25 71 PRO A CA 1
ATOM 509 C C . PRO A 1 71 ? -12.978 4.219 -0.583 1.00 97.25 71 PRO A C 1
ATOM 511 O O . PRO A 1 71 ? -11.915 3.585 -0.582 1.00 97.25 71 PRO A O 1
ATOM 514 N N . ASP A 1 72 ? -13.158 5.309 0.156 1.00 95.69 72 ASP A N 1
ATOM 515 C CA . ASP A 1 72 ? -12.220 5.665 1.214 1.00 95.69 72 ASP A CA 1
ATOM 516 C C . ASP A 1 72 ? -12.072 4.476 2.181 1.00 95.69 72 ASP A C 1
ATOM 518 O O . ASP A 1 72 ? -13.047 3.757 2.439 1.00 95.69 72 ASP A O 1
ATOM 522 N N . PRO A 1 73 ? -10.857 4.206 2.680 1.00 96.31 73 PRO A N 1
ATOM 523 C CA . PRO A 1 73 ? -9.656 5.052 2.614 1.00 96.31 73 PRO A CA 1
ATOM 524 C C . PRO A 1 73 ? -8.651 4.673 1.503 1.00 96.31 73 PRO A C 1
ATOM 526 O O . PRO A 1 73 ? -7.496 5.112 1.501 1.00 96.31 73 PRO A O 1
ATOM 529 N N . TYR A 1 74 ? -9.030 3.783 0.581 1.00 98.12 74 TYR A N 1
ATOM 530 C CA . TYR A 1 74 ? -8.062 3.076 -0.264 1.00 98.12 74 TYR A CA 1
ATOM 531 C C . TYR A 1 74 ? -7.296 3.957 -1.264 1.00 98.12 74 TYR A C 1
ATOM 533 O O . TYR A 1 74 ? -6.090 3.730 -1.406 1.00 98.12 74 TYR A O 1
ATOM 541 N N . PRO A 1 75 ? -7.904 4.954 -1.941 1.00 97.38 75 PRO A N 1
ATOM 542 C CA . PRO A 1 75 ? -7.162 5.830 -2.849 1.00 97.38 75 PRO A CA 1
ATOM 543 C C . PRO A 1 75 ? -6.032 6.601 -2.158 1.00 97.38 75 PRO A C 1
ATOM 545 O O . PRO A 1 75 ? -4.919 6.658 -2.686 1.00 97.38 75 PRO A O 1
ATOM 548 N N . GLY A 1 76 ? -6.296 7.139 -0.961 1.00 95.94 76 GLY A N 1
ATOM 549 C CA . GLY A 1 76 ? -5.298 7.839 -0.151 1.00 95.94 76 GLY A CA 1
ATOM 550 C C . GLY A 1 76 ? -4.176 6.907 0.303 1.00 95.94 76 GLY A C 1
ATOM 551 O O . GLY A 1 76 ? -2.998 7.226 0.144 1.00 95.94 76 GLY A O 1
ATOM 552 N N . LEU A 1 77 ? -4.527 5.706 0.774 1.00 97.06 77 LEU A N 1
ATOM 553 C CA . LEU A 1 77 ? -3.543 4.701 1.175 1.00 97.06 77 LEU A CA 1
ATOM 554 C C . LEU A 1 77 ? -2.640 4.270 0.007 1.00 97.06 77 LEU A C 1
ATOM 556 O O . LEU A 1 77 ? -1.423 4.236 0.151 1.00 97.06 77 LEU A O 1
ATOM 560 N N . CYS A 1 78 ? -3.201 3.978 -1.166 1.00 97.06 78 CYS A N 1
ATOM 561 C CA . CYS A 1 78 ? -2.394 3.600 -2.331 1.00 97.06 78 CYS A CA 1
ATOM 562 C C . CYS A 1 78 ? -1.528 4.767 -2.837 1.00 97.06 78 CYS A C 1
ATOM 564 O O . CYS A 1 78 ? -0.474 4.532 -3.415 1.00 97.06 78 CYS A O 1
ATOM 566 N N . GLY A 1 79 ? -1.972 6.010 -2.624 1.00 95.31 79 GLY A N 1
ATOM 567 C CA . GLY A 1 79 ? -1.361 7.222 -3.167 1.00 95.31 79 GLY A CA 1
ATOM 568 C C . GLY A 1 79 ? -0.341 7.942 -2.302 1.00 95.31 79 GLY A C 1
ATOM 569 O O . GLY A 1 79 ? 0.330 8.840 -2.810 1.00 95.31 79 GLY A O 1
ATOM 570 N N . ALA A 1 80 ? -0.269 7.620 -1.014 1.00 93.62 80 ALA A N 1
ATOM 571 C CA . ALA A 1 80 ? 0.555 8.359 -0.065 1.00 93.62 80 ALA A CA 1
ATOM 572 C C . ALA A 1 80 ? 0.902 7.529 1.183 1.00 93.62 80 ALA A C 1
ATOM 574 O O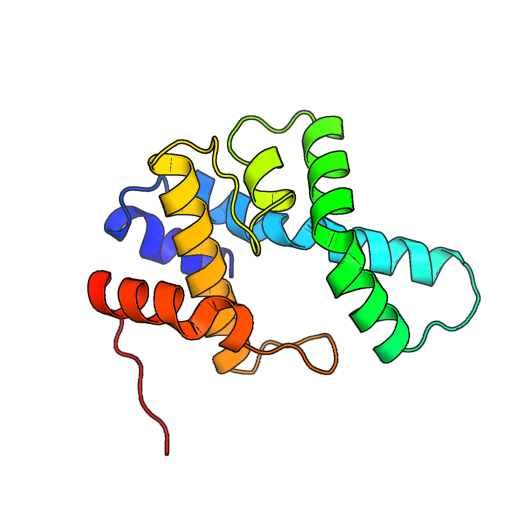 . ALA A 1 80 ? 0.954 8.070 2.292 1.00 93.62 80 ALA A O 1
ATOM 575 N N . HIS A 1 81 ? 1.102 6.213 1.065 1.00 93.69 81 HIS A N 1
ATOM 576 C CA . HIS A 1 81 ? 1.435 5.410 2.244 1.00 93.69 81 HIS A CA 1
ATOM 577 C C . HIS A 1 81 ? 2.860 5.647 2.748 1.00 93.69 81 HIS A C 1
ATOM 579 O O . HIS A 1 81 ? 3.064 5.563 3.959 1.00 93.69 81 HIS A O 1
ATOM 585 N N . HIS A 1 82 ? 3.812 6.018 1.885 1.00 90.12 82 HIS A N 1
ATOM 586 C CA . HIS A 1 82 ? 5.142 6.419 2.339 1.00 90.12 82 HIS A CA 1
ATOM 587 C C . HIS A 1 82 ? 5.110 7.838 2.920 1.00 90.12 82 HIS A C 1
ATOM 589 O O . HIS A 1 82 ? 5.523 8.072 4.051 1.00 90.12 82 HIS A O 1
ATOM 595 N N . ARG A 1 83 ? 4.600 8.823 2.177 1.00 86.50 83 ARG A N 1
ATOM 596 C CA . ARG A 1 83 ? 4.708 10.238 2.598 1.00 86.50 83 ARG A CA 1
ATOM 597 C C . ARG A 1 83 ? 3.652 10.662 3.618 1.00 86.50 83 ARG A C 1
ATOM 599 O O . ARG A 1 83 ? 3.845 11.651 4.323 1.00 86.50 83 ARG A O 1
ATOM 606 N N . GLY A 1 84 ? 2.561 9.909 3.710 1.00 87.31 84 GLY A N 1
ATOM 607 C CA . GLY A 1 84 ? 1.352 10.318 4.406 1.00 87.31 84 GLY A CA 1
ATOM 608 C C . GLY A 1 84 ? 0.567 11.373 3.625 1.00 87.31 84 GLY A C 1
ATOM 609 O O . GLY A 1 84 ? 1.117 12.133 2.830 1.00 87.31 84 GLY A O 1
ATOM 610 N N . ASP A 1 85 ? -0.735 11.425 3.885 1.00 89.00 85 ASP A N 1
ATOM 611 C CA . ASP A 1 85 ? -1.613 12.502 3.436 1.00 89.00 85 ASP A CA 1
ATOM 612 C C . ASP A 1 85 ? -1.894 13.430 4.639 1.00 89.00 85 ASP A C 1
ATOM 614 O O . ASP A 1 85 ? -2.343 12.934 5.683 1.00 89.00 85 ASP A O 1
ATOM 618 N N . PRO A 1 86 ? -1.575 14.738 4.561 1.00 86.94 86 PRO A N 1
ATOM 619 C CA . PRO A 1 86 ? -1.827 15.682 5.649 1.00 86.94 86 PRO A CA 1
ATOM 620 C C . PRO A 1 86 ? -3.319 15.887 5.937 1.00 86.94 86 PRO A C 1
ATOM 622 O O . PRO A 1 86 ? -3.668 16.178 7.081 1.00 86.94 86 PRO A O 1
ATOM 625 N N . GLU A 1 87 ? -4.184 15.691 4.942 1.00 91.38 87 GLU A N 1
ATOM 626 C CA . GLU A 1 87 ? -5.632 15.881 5.065 1.00 91.38 87 GLU A CA 1
ATOM 627 C C . GLU A 1 87 ? -6.359 14.602 5.513 1.00 91.38 87 GLU A C 1
ATOM 629 O O . GLU A 1 87 ? -7.565 14.631 5.755 1.00 91.38 87 GLU A O 1
ATOM 634 N N . ALA A 1 88 ? -5.634 13.486 5.668 1.00 92.25 88 ALA A N 1
ATOM 635 C CA . ALA A 1 88 ? -6.207 12.218 6.110 1.00 92.25 88 ALA A CA 1
ATOM 636 C C . ALA A 1 88 ? -6.887 12.332 7.485 1.00 92.25 88 ALA A C 1
ATOM 638 O O . ALA A 1 88 ? -6.433 13.053 8.378 1.00 92.25 88 ALA A O 1
ATOM 639 N N . SER A 1 89 ? -7.934 11.547 7.709 1.00 95.44 89 SER A N 1
ATOM 640 C CA . SER A 1 89 ? -8.538 11.364 9.026 1.00 95.44 89 SER A CA 1
ATOM 641 C C . SER A 1 89 ? -7.587 10.630 9.989 1.00 95.44 89 SER A C 1
ATOM 643 O O . SER A 1 89 ? -6.554 10.074 9.606 1.00 95.44 89 SER A O 1
ATOM 645 N N . GLU A 1 90 ? -7.903 10.622 11.286 1.00 94.19 90 GLU A N 1
ATOM 646 C CA . GLU A 1 90 ? -7.122 9.849 12.264 1.00 94.19 90 GLU A CA 1
ATOM 647 C C . GLU A 1 90 ? -7.183 8.339 11.998 1.00 94.19 90 GLU A C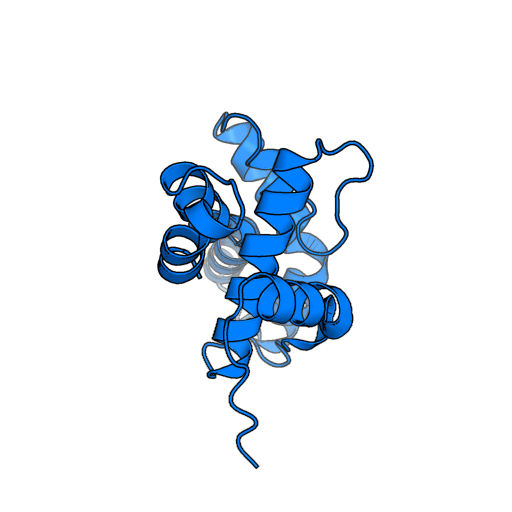 1
ATOM 649 O O . GLU A 1 90 ? -6.169 7.6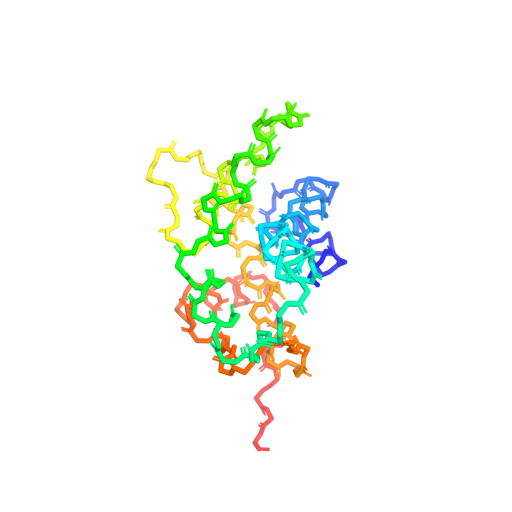47 12.115 1.00 94.19 90 GLU A O 1
ATOM 654 N N . GLU A 1 91 ? -8.340 7.851 11.559 1.00 93.88 91 GLU A N 1
ATOM 655 C CA . GLU A 1 91 ? -8.569 6.454 11.187 1.00 93.88 91 GLU A CA 1
ATOM 656 C C . GLU A 1 91 ? -7.714 6.074 9.970 1.00 93.88 91 GLU A C 1
ATOM 658 O O . GLU A 1 91 ? -7.025 5.055 9.980 1.00 93.88 91 GLU A O 1
ATOM 663 N N . GLU A 1 92 ? -7.658 6.941 8.958 1.00 95.19 92 GLU A N 1
ATOM 664 C CA . GLU A 1 92 ? -6.829 6.762 7.762 1.00 95.19 92 GLU A CA 1
ATOM 665 C C . GLU A 1 92 ? -5.337 6.773 8.082 1.00 95.19 92 GLU A C 1
ATOM 667 O O . GLU A 1 92 ? -4.576 5.920 7.610 1.00 95.19 92 GLU A O 1
ATOM 672 N N . ARG A 1 93 ? -4.904 7.714 8.930 1.00 94.81 93 ARG A N 1
ATOM 673 C CA . ARG A 1 93 ? -3.523 7.751 9.417 1.00 94.81 93 ARG A CA 1
ATOM 674 C C . ARG A 1 93 ? -3.175 6.477 10.172 1.00 94.81 93 ARG A C 1
ATOM 676 O O . ARG A 1 93 ? -2.072 5.973 9.971 1.00 94.81 93 ARG A O 1
ATOM 683 N N . THR A 1 94 ? -4.082 5.963 10.998 1.00 95.44 94 THR A N 1
ATOM 684 C CA . THR A 1 94 ? -3.898 4.725 11.770 1.00 95.44 94 THR A CA 1
ATOM 685 C C . THR A 1 94 ? -3.825 3.501 10.863 1.00 95.44 94 THR A C 1
ATOM 687 O O . THR A 1 94 ? -2.904 2.697 11.001 1.00 95.44 94 THR A O 1
ATOM 690 N N . LEU A 1 95 ? -4.709 3.396 9.867 1.00 96.25 95 LEU A N 1
ATOM 691 C CA . LEU A 1 95 ? -4.651 2.337 8.862 1.00 96.25 95 LEU A CA 1
ATOM 692 C C . LEU A 1 95 ? -3.326 2.364 8.094 1.00 96.25 95 LEU A C 1
ATOM 694 O O . LEU A 1 95 ? -2.653 1.339 8.010 1.00 96.25 95 LEU A O 1
ATOM 698 N N . ARG A 1 96 ? -2.920 3.525 7.563 1.00 95.75 96 ARG A N 1
ATOM 699 C CA . ARG A 1 96 ? -1.632 3.679 6.859 1.00 95.75 96 ARG A CA 1
ATOM 700 C C . ARG A 1 96 ? -0.480 3.185 7.720 1.00 95.75 96 ARG A C 1
ATOM 702 O O . ARG A 1 96 ? 0.351 2.395 7.289 1.00 95.75 96 ARG A O 1
ATOM 709 N N . SER A 1 97 ? -0.470 3.668 8.948 1.00 94.38 97 SER A N 1
ATOM 710 C CA . SER A 1 97 ? 0.522 3.390 9.968 1.00 94.38 97 SER A CA 1
ATOM 711 C C . SER A 1 97 ? 0.633 1.878 10.239 1.00 94.38 97 SER A C 1
ATOM 713 O O . SER A 1 97 ? 1.727 1.318 10.146 1.00 94.38 97 SER A O 1
ATOM 715 N N . LEU A 1 98 ? -0.499 1.195 10.436 1.00 95.19 98 LEU A N 1
ATOM 716 C CA . LEU A 1 98 ? -0.576 -0.259 10.587 1.00 95.19 98 LEU A CA 1
ATOM 717 C C . LEU A 1 98 ? -0.036 -1.010 9.358 1.00 95.19 98 LEU A C 1
ATOM 719 O O . LEU A 1 98 ? 0.772 -1.931 9.499 1.00 95.19 98 LEU A O 1
ATOM 723 N N . VAL A 1 99 ? -0.473 -0.624 8.156 1.00 95.69 99 VAL A N 1
ATOM 724 C CA . VAL A 1 99 ? -0.080 -1.271 6.894 1.00 95.69 99 VAL A CA 1
ATOM 725 C C . VAL A 1 99 ? 1.425 -1.150 6.664 1.00 95.69 99 VAL A C 1
ATOM 727 O O . VAL A 1 99 ? 2.092 -2.156 6.416 1.00 95.69 99 VAL A O 1
ATOM 730 N N . VAL A 1 100 ? 1.970 0.058 6.812 1.00 93.19 100 VAL A N 1
ATOM 731 C CA . VAL A 1 100 ? 3.397 0.347 6.628 1.00 93.19 100 VAL A CA 1
ATOM 732 C C . VAL A 1 100 ? 4.248 -0.372 7.671 1.00 93.19 100 VAL A C 1
ATOM 734 O O . VAL A 1 100 ? 5.292 -0.924 7.328 1.00 93.19 100 VAL A O 1
ATOM 737 N N . ALA A 1 101 ? 3.800 -0.438 8.928 1.00 91.19 101 ALA A N 1
ATOM 738 C CA . ALA A 1 101 ? 4.485 -1.214 9.956 1.00 91.19 101 ALA A CA 1
ATOM 739 C C . ALA A 1 101 ? 4.538 -2.703 9.573 1.00 91.19 101 ALA A C 1
ATOM 741 O O . ALA A 1 101 ? 5.616 -3.300 9.544 1.00 91.19 101 ALA A O 1
ATOM 742 N N . CYS A 1 102 ? 3.400 -3.292 9.193 1.00 93.12 102 CYS A N 1
ATOM 743 C CA . CYS A 1 102 ? 3.326 -4.691 8.765 1.00 93.12 102 CYS A CA 1
ATOM 744 C C . CYS A 1 102 ? 4.183 -4.977 7.522 1.00 93.12 102 CYS A C 1
ATOM 746 O O . CYS A 1 102 ? 4.767 -6.058 7.415 1.00 93.12 102 CYS A O 1
ATOM 748 N N . TRP A 1 103 ? 4.276 -4.026 6.590 1.00 93.00 103 TRP A N 1
ATOM 749 C CA . TRP A 1 103 ? 5.163 -4.125 5.431 1.00 93.00 103 TRP A CA 1
ATOM 750 C C . TRP A 1 103 ? 6.632 -4.092 5.858 1.00 93.00 103 TRP A C 1
ATOM 752 O O . TRP A 1 103 ? 7.380 -5.006 5.520 1.00 93.00 103 TRP A O 1
ATOM 762 N N . ALA A 1 104 ? 7.027 -3.127 6.692 1.00 90.00 104 ALA A N 1
ATOM 763 C CA . ALA A 1 104 ? 8.387 -3.031 7.219 1.00 90.00 104 ALA A CA 1
ATOM 764 C C . ALA A 1 104 ? 8.806 -4.307 7.972 1.00 90.00 104 ALA A C 1
ATOM 766 O O . ALA A 1 104 ? 9.939 -4.768 7.828 1.00 90.00 104 ALA A O 1
ATOM 767 N N . ARG A 1 105 ? 7.886 -4.926 8.725 1.00 89.44 105 ARG A N 1
ATOM 768 C CA . ARG A 1 105 ? 8.132 -6.218 9.378 1.00 89.44 105 ARG A CA 1
ATOM 769 C C . ARG A 1 105 ? 8.356 -7.344 8.372 1.00 89.44 105 ARG A C 1
ATOM 771 O O . ARG A 1 105 ? 9.304 -8.104 8.543 1.00 89.44 105 ARG A O 1
ATOM 778 N N . ALA A 1 106 ? 7.534 -7.437 7.327 1.00 89.81 106 ALA A N 1
ATOM 779 C CA . ALA A 1 106 ? 7.720 -8.438 6.278 1.00 89.81 106 ALA A CA 1
ATOM 780 C C . ALA A 1 106 ? 9.084 -8.274 5.579 1.00 89.81 106 ALA A C 1
ATOM 782 O O . ALA A 1 106 ? 9.808 -9.250 5.395 1.00 89.81 106 ALA A O 1
ATOM 783 N N . ILE A 1 107 ? 9.487 -7.037 5.275 1.00 89.44 107 ILE A N 1
ATOM 784 C CA . ILE A 1 107 ? 10.810 -6.742 4.705 1.00 89.44 107 ILE A CA 1
ATOM 785 C C . ILE A 1 107 ? 11.933 -7.168 5.662 1.00 89.44 107 ILE A C 1
ATOM 787 O O . ILE A 1 107 ? 12.894 -7.804 5.231 1.00 89.44 107 ILE A O 1
ATOM 791 N N . ALA A 1 108 ? 11.806 -6.881 6.962 1.00 86.88 108 ALA A N 1
ATOM 792 C CA . ALA A 1 108 ? 12.789 -7.279 7.974 1.00 86.88 108 ALA A CA 1
ATOM 793 C C . ALA A 1 108 ? 12.923 -8.808 8.130 1.00 86.88 108 ALA A C 1
ATOM 795 O O . ALA A 1 108 ? 13.988 -9.297 8.495 1.00 86.88 108 ALA A O 1
ATOM 796 N N . GLU A 1 109 ? 11.868 -9.566 7.823 1.00 88.06 109 GLU A N 1
ATOM 797 C CA . GLU A 1 109 ? 11.882 -11.036 7.784 1.00 88.06 109 GLU A CA 1
ATOM 798 C C . GLU A 1 109 ? 12.421 -11.610 6.459 1.00 88.06 109 GLU A C 1
ATOM 800 O O . GLU A 1 109 ? 12.504 -12.827 6.298 1.00 88.06 109 GLU A O 1
ATOM 805 N N . GLY A 1 110 ? 12.826 -10.751 5.519 1.00 87.94 110 GLY A N 1
ATOM 806 C CA . GLY A 1 110 ? 13.426 -11.146 4.245 1.00 87.94 110 GLY A CA 1
ATOM 807 C C . GLY A 1 110 ? 12.435 -11.299 3.090 1.00 87.94 110 GLY A C 1
ATOM 808 O O . GLY 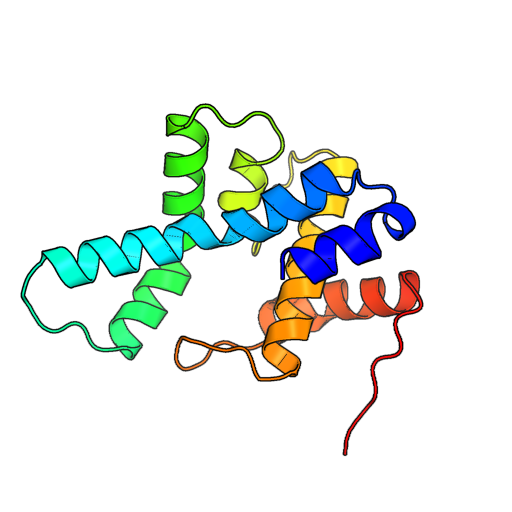A 1 110 ? 12.831 -11.761 2.021 1.00 87.94 110 GLY A O 1
ATOM 809 N N . TYR A 1 111 ? 11.171 -10.897 3.257 1.00 89.38 111 TYR A N 1
ATOM 810 C CA . TYR A 1 111 ? 10.192 -10.886 2.166 1.00 89.38 111 TYR A CA 1
ATOM 811 C C . TYR A 1 111 ? 10.389 -9.661 1.263 1.00 89.38 111 TYR A C 1
ATOM 813 O O . TYR A 1 111 ? 9.618 -8.707 1.327 1.00 89.38 111 TYR A O 1
ATOM 821 N N . THR A 1 112 ? 11.419 -9.688 0.416 1.00 87.56 112 THR A N 1
ATOM 822 C CA . THR A 1 112 ? 11.730 -8.643 -0.575 1.00 87.56 112 THR A CA 1
ATOM 823 C C . THR A 1 112 ? 11.594 -9.171 -2.005 1.00 87.56 112 THR A C 1
ATOM 825 O O . THR A 1 112 ? 11.671 -10.374 -2.255 1.00 87.56 112 THR A O 1
ATOM 828 N N . TYR A 1 113 ? 11.370 -8.271 -2.962 1.00 86.31 113 TYR A N 1
ATOM 829 C CA . TYR A 1 113 ? 11.238 -8.607 -4.389 1.00 86.31 113 TYR A CA 1
ATOM 830 C C . TYR A 1 113 ? 11.906 -7.595 -5.328 1.00 86.31 113 TYR A C 1
ATOM 832 O O . TYR A 1 113 ? 12.089 -7.900 -6.506 1.00 86.31 113 TYR A O 1
ATOM 840 N N . LEU A 1 114 ? 12.324 -6.429 -4.826 1.00 84.38 114 LEU A N 1
ATOM 841 C CA . LEU A 1 114 ? 13.156 -5.473 -5.557 1.00 84.38 114 LEU A CA 1
ATOM 842 C C . LEU A 1 114 ? 14.505 -5.259 -4.848 1.00 84.38 114 LEU A C 1
ATOM 844 O O . LEU A 1 114 ? 14.560 -5.243 -3.613 1.00 84.38 114 LEU A O 1
ATOM 848 N N . PRO A 1 115 ? 15.606 -5.066 -5.602 1.00 81.81 115 PRO A N 1
ATOM 849 C CA . PRO A 1 115 ? 16.890 -4.691 -5.024 1.00 81.81 115 PRO A CA 1
ATOM 850 C C . PRO A 1 115 ? 16.780 -3.392 -4.225 1.00 81.81 115 PRO A C 1
ATOM 852 O O . PRO A 1 115 ? 16.175 -2.426 -4.680 1.00 81.81 115 PRO A O 1
ATOM 855 N N . GLY A 1 116 ? 17.405 -3.357 -3.049 1.00 78.12 116 GLY A N 1
ATOM 856 C CA . GLY A 1 116 ? 17.471 -2.142 -2.237 1.00 78.12 116 GLY A CA 1
ATOM 857 C C . GLY A 1 116 ? 16.209 -1.819 -1.437 1.00 78.12 116 GLY A C 1
ATOM 858 O O . GLY A 1 116 ? 16.227 -0.806 -0.749 1.00 78.12 116 GLY A O 1
ATOM 859 N N . GLN A 1 117 ? 15.171 -2.667 -1.452 1.00 80.19 117 GLN A N 1
ATOM 860 C CA . GLN A 1 117 ? 14.043 -2.528 -0.526 1.00 80.19 117 GLN A CA 1
ATOM 861 C C . GLN A 1 117 ? 14.526 -2.629 0.918 1.00 80.19 117 GLN A C 1
ATOM 863 O O . GLN A 1 117 ? 15.196 -3.594 1.301 1.00 80.19 117 GLN A O 1
ATOM 868 N N . ARG A 1 118 ? 14.173 -1.633 1.727 1.00 71.75 118 ARG A N 1
ATOM 869 C CA . ARG A 1 118 ? 14.564 -1.569 3.129 1.00 71.75 118 ARG A CA 1
ATOM 870 C C . ARG A 1 118 ? 13.375 -1.224 4.012 1.00 71.75 118 ARG A C 1
ATOM 872 O O . ARG A 1 118 ? 12.509 -0.438 3.653 1.00 71.75 118 ARG A O 1
ATOM 879 N N . ALA A 1 119 ? 13.380 -1.796 5.213 1.00 62.06 119 ALA A N 1
ATOM 880 C CA . ALA A 1 119 ? 12.398 -1.497 6.253 1.00 62.06 119 ALA A CA 1
ATOM 881 C C . ALA A 1 119 ? 12.594 -0.098 6.883 1.00 62.06 119 ALA A C 1
ATOM 883 O O . ALA A 1 119 ? 11.770 0.339 7.688 1.00 62.06 119 ALA A O 1
ATOM 884 N N . ASP A 1 120 ? 13.707 0.582 6.581 1.00 53.44 120 ASP A N 1
ATOM 885 C CA . ASP A 1 120 ? 14.135 1.821 7.234 1.00 53.44 120 ASP A CA 1
ATOM 886 C C . ASP A 1 120 ? 13.453 3.088 6.697 1.00 53.44 120 ASP A C 1
ATOM 888 O O . ASP A 1 120 ? 13.535 4.119 7.368 1.00 53.44 120 ASP A O 1
ATOM 892 N N . GLU A 1 121 ? 12.672 2.997 5.615 1.00 51.38 121 GLU A N 1
ATOM 893 C CA . GLU A 1 121 ? 11.895 4.125 5.080 1.00 51.38 121 GLU A CA 1
ATOM 894 C C . GLU A 1 121 ? 10.883 4.714 6.085 1.00 51.38 121 GLU A C 1
ATOM 896 O O . GLU A 1 121 ? 10.469 5.856 5.915 1.00 51.38 121 GLU A O 1
ATOM 901 N N . HIS A 1 122 ? 10.560 4.007 7.184 1.00 51.38 122 HIS A N 1
ATOM 902 C CA . HIS A 1 122 ? 9.614 4.469 8.224 1.00 51.38 122 HIS A CA 1
ATOM 903 C C . HIS A 1 122 ? 10.065 4.233 9.676 1.00 51.38 122 HIS A C 1
ATOM 905 O O . HIS A 1 122 ? 9.241 4.211 10.593 1.00 51.38 122 HIS A O 1
ATOM 911 N N . SER A 1 123 ? 11.369 4.048 9.911 1.00 46.72 123 SER A N 1
ATOM 912 C CA . SER A 1 123 ? 11.916 3.423 11.135 1.00 46.72 123 SER A CA 1
ATOM 913 C C . SER A 1 123 ? 11.531 4.033 12.497 1.00 46.72 123 SER A C 1
ATOM 915 O O . SER A 1 123 ? 11.621 3.329 13.501 1.00 46.72 123 SER A O 1
ATOM 917 N N . ALA A 1 124 ? 11.089 5.291 12.585 1.00 46.00 124 ALA A N 1
ATOM 918 C CA . ALA A 1 124 ? 10.647 5.877 13.858 1.00 46.00 124 ALA A CA 1
ATOM 919 C 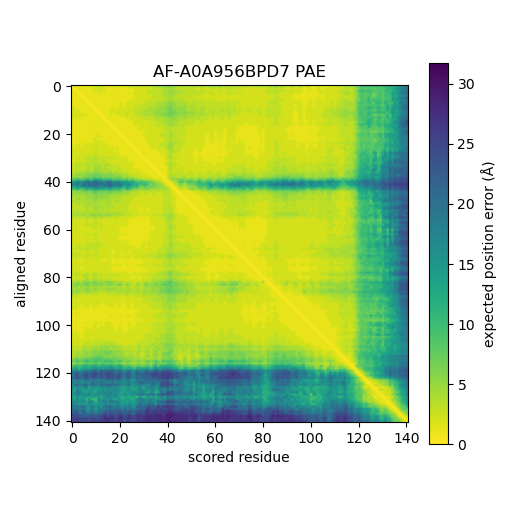C . ALA A 1 124 ? 9.166 5.580 14.171 1.00 46.00 124 ALA A C 1
ATOM 921 O O . ALA A 1 124 ? 8.826 5.221 15.299 1.00 46.00 124 ALA A O 1
ATOM 922 N N . LEU A 1 125 ? 8.293 5.687 13.166 1.00 48.62 125 LEU A N 1
ATOM 923 C CA . LEU A 1 125 ? 6.848 5.476 13.301 1.00 48.62 125 LEU A CA 1
ATOM 924 C C . LEU A 1 125 ? 6.508 3.991 13.436 1.00 48.62 125 LEU A C 1
ATOM 926 O O . LEU A 1 125 ? 5.703 3.627 14.289 1.00 48.62 125 LEU A O 1
ATOM 930 N N . SER A 1 126 ? 7.161 3.126 12.654 1.00 51.34 126 SER A N 1
ATOM 931 C CA . SER A 1 126 ? 6.934 1.678 12.705 1.00 51.34 126 SER A CA 1
ATOM 932 C C . SER A 1 126 ? 7.385 1.066 14.035 1.00 51.34 126 SER A C 1
ATOM 934 O O . SER A 1 126 ? 6.639 0.283 14.616 1.00 51.34 126 SER A O 1
ATOM 936 N N . ARG A 1 127 ? 8.546 1.474 14.574 1.00 51.50 127 ARG A N 1
ATOM 937 C CA . ARG A 1 127 ? 9.012 1.040 15.908 1.00 51.50 127 ARG A CA 1
ATOM 938 C C . ARG A 1 127 ? 8.061 1.485 17.014 1.00 51.50 127 ARG A C 1
ATOM 940 O O . ARG A 1 127 ? 7.592 0.643 17.768 1.00 51.50 127 ARG A O 1
ATOM 947 N N . SER A 1 128 ? 7.697 2.770 17.038 1.00 52.34 128 SER A N 1
ATOM 948 C CA . SER A 1 128 ? 6.747 3.306 18.022 1.00 52.34 128 SER A CA 1
ATOM 949 C C . SER A 1 128 ? 5.401 2.579 17.987 1.00 52.34 128 SER A C 1
ATOM 951 O O . SER A 1 128 ? 4.777 2.397 19.030 1.00 52.34 128 SER A O 1
ATOM 953 N N . MET A 1 129 ? 4.937 2.158 16.809 1.00 60.84 129 MET A N 1
ATOM 954 C CA . MET A 1 129 ? 3.702 1.388 16.681 1.00 60.84 129 MET A CA 1
ATOM 955 C C . MET A 1 129 ? 3.834 -0.051 17.144 1.00 60.84 129 MET A C 1
ATOM 957 O O . MET A 1 129 ? 2.940 -0.526 17.830 1.00 60.84 129 MET A O 1
ATOM 961 N N . PHE A 1 130 ? 4.915 -0.748 16.796 1.00 59.66 130 PHE A N 1
ATOM 962 C CA . PHE A 1 130 ? 5.125 -2.109 17.286 1.00 59.66 130 PHE A CA 1
ATOM 963 C C . PHE A 1 130 ? 5.267 -2.144 18.810 1.00 59.66 130 PHE A C 1
ATOM 965 O O . PHE A 1 130 ? 4.682 -3.021 19.446 1.00 59.66 130 PHE A O 1
ATOM 972 N N . ASP A 1 131 ? 5.913 -1.129 19.391 1.00 58.56 131 ASP A N 1
ATOM 973 C CA . ASP A 1 131 ? 5.969 -0.926 20.840 1.00 58.56 131 ASP A CA 1
ATOM 974 C C . ASP A 1 131 ? 4.568 -0.662 21.427 1.00 58.56 131 ASP A C 1
ATOM 976 O O . ASP A 1 131 ? 4.200 -1.245 22.446 1.00 58.56 131 ASP A O 1
ATOM 980 N N . THR A 1 132 ? 3.748 0.157 20.754 1.00 57.78 132 THR A N 1
ATOM 981 C CA . THR A 1 132 ? 2.359 0.455 21.169 1.00 57.78 132 THR A CA 1
ATOM 982 C C . THR A 1 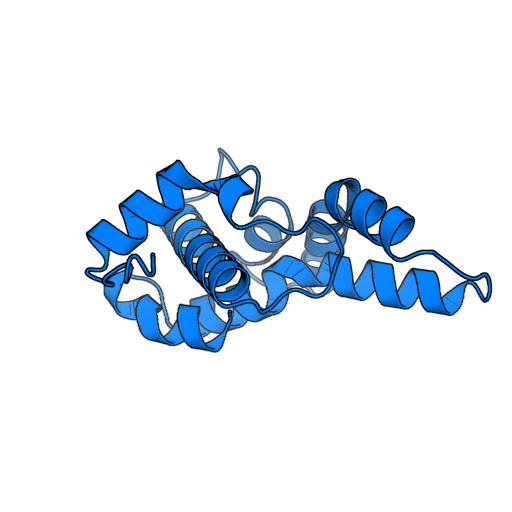132 ? 1.443 -0.768 21.066 1.00 57.78 132 THR A C 1
ATOM 984 O O . THR A 1 132 ? 0.578 -0.971 21.913 1.00 57.78 132 THR A O 1
ATOM 987 N N . LEU A 1 133 ? 1.641 -1.605 20.047 1.00 53.97 133 LEU A N 1
ATOM 988 C CA . LEU A 1 133 ? 0.856 -2.813 19.787 1.00 53.97 133 LEU A CA 1
ATOM 989 C C . LEU A 1 133 ? 1.360 -4.033 20.578 1.00 53.97 133 LEU A C 1
ATOM 991 O O . LEU A 1 133 ? 0.785 -5.115 20.457 1.00 53.97 133 LEU A O 1
ATOM 995 N N . GLY A 1 134 ? 2.421 -3.884 21.382 1.00 48.12 134 GLY A N 1
ATOM 996 C CA . GLY A 1 134 ? 2.983 -4.960 22.202 1.00 48.12 134 GLY A CA 1
ATOM 997 C C . GLY A 1 134 ? 3.599 -6.106 21.391 1.00 48.12 134 GLY A C 1
ATOM 99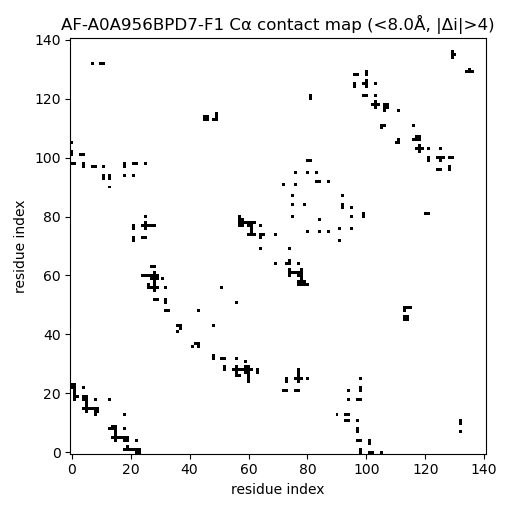8 O O . GLY A 1 134 ? 3.698 -7.229 21.887 1.00 48.12 134 GLY A O 1
ATOM 999 N N . VAL A 1 135 ? 3.996 -5.850 20.142 1.00 52.69 135 VAL A N 1
ATOM 1000 C CA . VAL A 1 135 ? 4.616 -6.853 19.271 1.00 52.69 135 VAL A CA 1
ATOM 1001 C C . VAL A 1 135 ? 6.120 -6.813 19.510 1.00 52.69 135 VAL A C 1
ATOM 1003 O O . VAL A 1 135 ? 6.801 -5.889 19.072 1.00 52.69 135 VAL A O 1
ATOM 1006 N N . ALA A 1 136 ? 6.642 -7.810 20.227 1.00 46.97 136 ALA A N 1
ATOM 1007 C CA . ALA A 1 136 ? 8.065 -7.898 20.534 1.00 46.97 136 ALA A CA 1
ATOM 1008 C C . ALA A 1 136 ? 8.903 -7.892 19.245 1.00 46.97 136 ALA A C 1
ATOM 1010 O O . ALA A 1 136 ? 8.825 -8.805 18.418 1.00 46.97 136 ALA A O 1
ATOM 1011 N N . THR A 1 137 ? 9.738 -6.868 19.086 1.00 46.59 137 THR A N 1
ATOM 1012 C CA . THR A 1 137 ? 10.810 -6.865 18.099 1.00 46.59 137 THR A CA 1
ATOM 1013 C C . THR A 1 137 ? 11.900 -7.798 18.622 1.00 46.59 137 THR A C 1
ATOM 1015 O O . THR A 1 137 ? 12.709 -7.435 19.469 1.00 46.59 137 THR A O 1
ATOM 1018 N N . GLU A 1 138 ? 11.887 -9.064 18.198 1.00 40.62 138 GLU A N 1
ATOM 1019 C CA . GLU A 1 138 ? 13.022 -9.947 18.474 1.00 40.62 138 GLU A CA 1
ATOM 1020 C C . GLU A 1 138 ? 14.270 -9.374 17.792 1.00 40.62 138 GLU A C 1
ATOM 1022 O O . GLU A 1 138 ? 14.436 -9.477 16.575 1.00 40.62 138 GLU A O 1
ATOM 1027 N N . ASP A 1 139 ? 15.139 -8.773 18.600 1.00 40.72 139 ASP A N 1
ATOM 1028 C CA . ASP A 1 139 ? 16.479 -8.335 18.233 1.00 40.72 139 ASP A CA 1
ATOM 1029 C C . ASP A 1 139 ? 17.333 -9.591 17.988 1.00 40.72 139 ASP A C 1
ATOM 1031 O O . ASP A 1 139 ? 17.898 -10.190 18.911 1.00 40.72 139 ASP A O 1
ATOM 1035 N N . ARG A 1 140 ? 17.377 -10.068 16.740 1.00 40.97 140 ARG A N 1
ATOM 1036 C CA . ARG A 1 140 ? 18.301 -11.143 16.358 1.00 40.97 140 ARG A CA 1
ATOM 1037 C C . ARG A 1 140 ? 19.635 -10.526 15.955 1.00 40.97 140 ARG A C 1
ATOM 1039 O O . ARG A 1 140 ? 19.752 -9.930 14.888 1.00 40.97 140 ARG A O 1
ATOM 1046 N N . ARG A 1 141 ? 20.590 -10.657 16.881 1.00 34.12 141 ARG A N 1
ATOM 1047 C CA . ARG A 1 141 ? 22.026 -10.393 16.714 1.00 34.12 141 ARG A CA 1
ATOM 1048 C C . ARG A 1 141 ? 22.633 -11.159 15.545 1.00 34.12 141 ARG A C 1
ATOM 1050 O O . ARG A 1 141 ? 22.190 -12.306 15.315 1.00 34.12 141 ARG A O 1
#

Secondary structure (DSSP, 8-state):
-HHHHHHHHTTTT--HHHHHHHHHHTTHHHHHHHHHHHHT-SPPPHHHHHHHHHHHHHHHHHHHHHHTTPPTTHHHHHHHTTT--TT--HHHHHHHHHHHHHHHHHHHTT---STT--GGGGHHHHHHHHHHTT-------

Foldseek 3Di:
DLVQQLVLQVLLVHHSVLLNVLLVQLQVLLVVLVVVCVVVVDDDDLQNSVVCSVPPRLVSSLVVCVVVVPDPPRSQSNNALLPHDPPDDPNSVSSSLSSLLVVLVCVVVVVDDGPPDHSVSCVPSSVVVCVSSVPDPPPDD

Mean predicted aligned error: 6.69 Å